Protein AF-A0A8J5VBB8-F1 (afdb_monomer_lite)

Radius of gyration: 22.81 Å; chains: 1; bounding box: 53×47×55 Å

Secondary structure (DSSP, 8-state):
--------------------S--TTSTT-TT----------S------------HHHHHHHHHHTT-HHHHHHHHHHHHHHTT-TTS----HHHHHHHHHHHHHHHHHHHHHH--

Foldseek 3Di:
DDDDDDDDDDDDPPVPDPPDDDPPPPVPPPPDDDDDDDDDDDDPPPPPPPVPPQLLVVLLVVQLVVLVVLVVVLVVQCVVCVPPPPPPRDSVVSVCVSVVSSCVRSVVCNVVVPD

pLDDT: mean 71.65, std 22.98, range [38.41, 97.44]

Sequence (115 aa):
MGASTGRRRMDTDDSRRPASALGDYLVSLRSVGIGIVLGSPADVVRMSDEEVSDPKALLEDRSKAKCVYQWYEYQKCVKRIEDDETGHKHCTGQYFDYWKCVDKNVAEKLFDSLK

Structure (mmCIF, N/CA/C/O backbone):
data_AF-A0A8J5VBB8-F1
#
_entry.id   AF-A0A8J5VBB8-F1
#
loop_
_atom_site.group_PDB
_atom_site.id
_atom_site.type_symbol
_atom_site.label_atom_id
_atom_site.label_alt_id
_atom_site.label_comp_id
_atom_site.label_asym_id
_atom_site.label_entity_id
_atom_site.label_seq_id
_atom_site.pdbx_PDB_ins_code
_atom_site.Cartn_x
_atom_site.Cartn_y
_atom_site.Cartn_z
_atom_site.occupancy
_atom_site.B_iso_or_equiv
_atom_site.auth_seq_id
_atom_site.auth_comp_id
_atom_site.auth_asym_id
_atom_site.auth_atom_id
_atom_site.pdbx_PDB_model_num
ATOM 1 N N . MET A 1 1 ? 13.797 28.998 10.435 1.00 38.44 1 MET A N 1
ATOM 2 C CA . MET A 1 1 ? 12.980 29.586 9.351 1.00 38.44 1 MET A CA 1
ATOM 3 C C . MET A 1 1 ? 12.510 28.433 8.480 1.00 38.44 1 MET A C 1
ATOM 5 O O . MET A 1 1 ? 13.307 27.878 7.739 1.00 38.44 1 MET A O 1
ATOM 9 N N . GLY A 1 2 ? 11.288 27.955 8.729 1.00 39.34 2 GLY A N 1
ATOM 10 C CA . GLY A 1 2 ? 10.745 26.734 8.129 1.00 39.34 2 GLY A CA 1
ATOM 11 C C . GLY A 1 2 ? 10.109 27.014 6.772 1.00 39.34 2 GLY A C 1
ATOM 12 O O . GLY A 1 2 ? 9.301 27.932 6.654 1.00 39.34 2 GLY A O 1
ATOM 13 N N . ALA A 1 3 ? 10.483 26.232 5.762 1.00 40.53 3 ALA A N 1
ATOM 14 C CA . ALA A 1 3 ? 9.898 26.305 4.432 1.00 40.53 3 ALA A CA 1
ATOM 15 C C . ALA A 1 3 ? 8.671 25.382 4.338 1.00 40.53 3 ALA A C 1
ATOM 17 O O . ALA A 1 3 ? 8.761 24.170 4.519 1.00 40.53 3 ALA A O 1
ATOM 18 N N . SER A 1 4 ? 7.533 26.034 4.100 1.00 43.31 4 SER A N 1
ATOM 19 C CA . SER A 1 4 ? 6.239 25.571 3.584 1.00 43.31 4 SER A CA 1
ATOM 20 C C . SER A 1 4 ? 6.103 24.094 3.189 1.00 43.31 4 SER A C 1
ATOM 22 O O . SER A 1 4 ? 6.598 23.644 2.156 1.00 43.31 4 SER A O 1
ATOM 24 N N . THR A 1 5 ? 5.287 23.381 3.961 1.00 46.38 5 THR A N 1
ATOM 25 C CA . THR A 1 5 ? 4.690 22.092 3.620 1.00 46.38 5 THR A CA 1
ATOM 26 C C . THR A 1 5 ? 3.684 22.246 2.475 1.00 46.38 5 THR A C 1
ATOM 28 O O . THR A 1 5 ? 2.670 22.934 2.589 1.00 46.38 5 THR A O 1
ATOM 31 N N . GLY A 1 6 ? 3.959 21.575 1.354 1.00 38.41 6 GLY A N 1
ATOM 32 C CA . GLY A 1 6 ? 3.011 21.398 0.258 1.00 38.41 6 GLY A CA 1
ATOM 33 C C . GLY A 1 6 ? 1.790 20.619 0.742 1.00 38.41 6 GLY A C 1
ATOM 34 O O . GLY A 1 6 ? 1.863 19.427 1.036 1.00 38.41 6 GLY A O 1
ATOM 35 N N . ARG A 1 7 ? 0.659 21.313 0.849 1.00 39.69 7 ARG A N 1
ATOM 36 C CA . ARG A 1 7 ? -0.633 20.765 1.257 1.00 39.69 7 ARG A CA 1
ATOM 37 C C . ARG A 1 7 ? -1.221 19.960 0.090 1.00 39.69 7 ARG A C 1
ATOM 39 O O . ARG A 1 7 ? -1.976 20.502 -0.710 1.00 39.69 7 ARG A O 1
ATOM 46 N N . ARG A 1 8 ? -0.878 18.674 -0.027 1.00 45.31 8 ARG A N 1
ATOM 47 C CA . ARG A 1 8 ? -1.629 17.751 -0.892 1.00 45.31 8 ARG A CA 1
ATOM 48 C C . ARG A 1 8 ? -2.896 17.323 -0.154 1.00 45.31 8 ARG A C 1
ATOM 50 O O . ARG A 1 8 ? -2.841 16.464 0.719 1.00 45.31 8 ARG A O 1
ATOM 57 N N . ARG A 1 9 ? -4.026 17.961 -0.485 1.00 47.69 9 ARG A N 1
ATOM 58 C CA . ARG A 1 9 ? -5.326 17.282 -0.400 1.00 47.69 9 ARG A CA 1
ATOM 59 C C . ARG A 1 9 ? -5.223 16.067 -1.313 1.00 47.69 9 ARG A C 1
ATOM 61 O O . ARG A 1 9 ? -4.834 16.237 -2.464 1.00 47.69 9 ARG A O 1
ATOM 68 N N . MET A 1 10 ? -5.539 14.884 -0.814 1.00 40.94 10 MET A N 1
ATOM 69 C CA . MET A 1 10 ? -6.023 13.836 -1.695 1.00 40.94 10 MET A CA 1
ATOM 70 C C . MET A 1 10 ? -6.993 12.979 -0.907 1.00 40.94 10 MET A C 1
ATOM 72 O O . MET A 1 10 ? -6.670 12.436 0.151 1.00 40.94 10 MET A O 1
ATOM 76 N N . ASP A 1 11 ? -8.201 13.032 -1.429 1.00 38.75 11 ASP A N 1
ATOM 77 C CA . ASP A 1 11 ? -9.451 12.557 -0.903 1.00 38.75 11 ASP A CA 1
ATOM 78 C C . ASP A 1 11 ? -9.513 11.030 -0.794 1.00 38.75 11 ASP A C 1
ATOM 80 O O . ASP A 1 11 ? -8.725 10.281 -1.366 1.00 38.75 11 ASP A O 1
ATOM 84 N N . THR A 1 12 ? -10.491 10.618 -0.002 1.00 44.91 12 THR A N 1
ATOM 85 C CA . THR A 1 12 ? -11.116 9.303 0.121 1.00 44.91 12 THR A CA 1
ATOM 86 C C . THR A 1 12 ? -11.110 8.461 -1.166 1.00 44.91 12 THR A C 1
ATOM 88 O O . THR A 1 12 ? -12.091 8.454 -1.904 1.00 44.91 12 THR A O 1
ATOM 91 N N . ASP A 1 13 ? -10.054 7.685 -1.405 1.00 39.69 13 ASP A N 1
ATOM 92 C CA . ASP A 1 13 ? -10.055 6.592 -2.392 1.00 39.69 13 ASP A CA 1
ATOM 93 C C . ASP A 1 13 ? -9.964 5.229 -1.680 1.00 39.69 13 ASP A C 1
ATOM 95 O O . ASP A 1 13 ? -9.128 4.379 -1.961 1.00 39.69 13 ASP A O 1
ATOM 99 N N . ASP A 1 14 ? -10.868 5.031 -0.714 1.00 44.44 14 ASP A N 1
ATOM 100 C CA . ASP A 1 14 ? -11.308 3.708 -0.237 1.00 44.44 14 ASP A CA 1
ATOM 101 C C . ASP A 1 14 ? -12.489 3.205 -1.102 1.00 44.44 14 ASP A C 1
ATOM 103 O O . ASP A 1 14 ? -13.414 2.539 -0.641 1.00 44.44 14 ASP A O 1
ATOM 107 N N . SER A 1 15 ? -12.523 3.605 -2.380 1.00 40.78 15 SER A N 1
ATOM 108 C CA . SER A 1 15 ? -13.571 3.203 -3.330 1.00 40.78 15 SER A CA 1
ATOM 109 C C . SER A 1 15 ? -13.120 2.111 -4.291 1.00 40.78 15 SER A C 1
ATOM 111 O O . SER A 1 15 ? -13.956 1.537 -4.986 1.00 40.78 15 SER A O 1
ATOM 113 N N . ARG A 1 16 ? -11.846 1.702 -4.272 1.00 44.66 16 ARG A N 1
ATOM 114 C CA . ARG A 1 16 ? -11.409 0.481 -4.960 1.00 44.66 16 ARG A CA 1
ATOM 115 C C . ARG A 1 16 ? -11.700 -0.762 -4.103 1.00 44.66 16 ARG A C 1
ATOM 117 O O . ARG A 1 16 ? -10.816 -1.560 -3.799 1.00 44.66 16 ARG A O 1
ATOM 124 N N . ARG A 1 17 ? -12.974 -0.926 -3.719 1.00 47.84 17 ARG A N 1
ATOM 125 C CA . ARG A 1 17 ? -13.520 -2.230 -3.322 1.00 47.84 17 ARG A CA 1
ATOM 126 C C . ARG A 1 17 ? -13.415 -3.166 -4.529 1.00 47.84 17 ARG A C 1
ATOM 128 O O . ARG A 1 17 ? -13.673 -2.721 -5.649 1.00 47.84 17 ARG A O 1
ATOM 135 N N . PRO A 1 18 ? -13.075 -4.449 -4.339 1.00 40.94 18 PRO A N 1
ATOM 136 C CA . PRO A 1 18 ? -13.223 -5.428 -5.402 1.00 40.94 18 PRO A CA 1
ATOM 137 C C . PRO A 1 18 ? -14.699 -5.464 -5.804 1.00 40.94 18 PRO A C 1
ATOM 139 O O . PRO A 1 18 ? -15.573 -5.633 -4.951 1.00 40.94 18 PRO A O 1
ATOM 142 N N . ALA A 1 19 ? -14.965 -5.251 -7.094 1.00 42.94 19 ALA A N 1
ATOM 143 C CA . ALA A 1 19 ? -16.274 -5.450 -7.685 1.00 42.94 19 ALA A CA 1
ATOM 144 C C . ALA A 1 19 ? -16.719 -6.881 -7.371 1.00 42.94 19 ALA A C 1
ATOM 146 O O . ALA A 1 19 ? -16.201 -7.849 -7.920 1.00 42.94 19 ALA A O 1
ATOM 147 N N . SER A 1 20 ? -17.608 -6.978 -6.386 1.00 46.66 20 SER A N 1
ATOM 148 C CA . SER A 1 20 ? -18.754 -7.873 -6.363 1.00 46.66 20 SER A CA 1
ATOM 149 C C . SER A 1 20 ? -18.669 -9.036 -7.360 1.00 46.66 20 SER A C 1
ATOM 151 O O . SER A 1 20 ? -19.115 -8.938 -8.503 1.00 46.66 20 SER A O 1
ATOM 153 N N . ALA A 1 21 ? -18.220 -10.183 -6.850 1.00 46.44 21 ALA A N 1
ATOM 154 C CA . ALA A 1 21 ? -19.017 -11.401 -6.962 1.00 46.44 21 ALA A CA 1
ATOM 155 C C . ALA A 1 21 ? -20.515 -11.043 -6.815 1.00 46.44 21 ALA A C 1
ATOM 157 O O . ALA A 1 21 ? -20.827 -10.189 -5.984 1.00 46.44 21 ALA A O 1
ATOM 158 N N . LEU A 1 22 ? -21.409 -11.701 -7.569 1.00 56.94 22 LEU A N 1
ATOM 159 C CA . LEU A 1 22 ? -22.878 -11.507 -7.639 1.00 56.94 22 LEU A CA 1
ATOM 160 C C . LEU A 1 22 ? -23.391 -10.732 -8.876 1.00 56.94 22 LEU A C 1
ATOM 162 O O . LEU A 1 22 ? -24.057 -9.706 -8.759 1.00 56.94 22 LEU A O 1
ATOM 166 N N . GLY A 1 23 ? -23.146 -11.274 -10.075 1.00 38.47 23 GLY A N 1
ATOM 167 C CA . GLY A 1 23 ? -23.838 -10.896 -11.322 1.00 38.47 23 GLY A CA 1
ATOM 168 C C . GLY A 1 23 ? -24.491 -12.077 -12.057 1.00 38.47 23 GLY A C 1
ATOM 169 O O . GLY A 1 23 ? -24.903 -11.941 -13.206 1.00 38.47 23 GLY A O 1
ATOM 170 N N . ASP A 1 24 ? -24.598 -13.230 -11.391 1.00 53.72 24 ASP A N 1
ATOM 171 C CA . ASP A 1 24 ? -25.102 -14.521 -11.884 1.00 53.72 24 ASP A CA 1
ATOM 172 C C . ASP A 1 24 ? -26.631 -14.572 -12.122 1.00 53.72 24 ASP A C 1
ATOM 174 O O . ASP A 1 24 ? -27.263 -15.600 -11.887 1.00 53.72 24 ASP A O 1
ATOM 178 N N . TYR A 1 25 ? -27.280 -13.489 -12.574 1.00 43.19 25 TYR A N 1
ATOM 179 C CA . TYR A 1 25 ? -28.755 -13.458 -12.657 1.00 43.19 25 TYR A CA 1
ATOM 180 C C . TYR A 1 25 ? -29.370 -12.848 -13.928 1.00 43.19 25 TYR A C 1
ATOM 182 O O . TYR A 1 25 ? -30.567 -12.576 -13.948 1.00 43.19 25 TYR A O 1
ATOM 190 N N . LEU A 1 26 ? -28.614 -12.666 -15.022 1.00 47.47 26 LEU A N 1
ATOM 191 C CA . LEU A 1 26 ? -29.187 -12.195 -16.303 1.00 47.47 26 LEU A CA 1
ATOM 192 C C . LEU A 1 26 ? -29.241 -13.249 -17.426 1.00 47.47 26 LEU A C 1
ATOM 194 O O . LEU A 1 26 ? -29.663 -12.947 -18.537 1.00 47.47 26 LEU A O 1
ATOM 198 N N . VAL A 1 27 ? -28.877 -14.504 -17.149 1.00 47.75 27 VAL A N 1
ATOM 199 C CA . VAL A 1 27 ? -28.961 -15.619 -18.123 1.00 47.75 27 VAL A CA 1
ATOM 200 C C . VAL A 1 27 ? -30.331 -16.335 -18.073 1.00 47.75 27 VAL A C 1
ATOM 202 O O . VAL A 1 27 ? -30.559 -17.306 -18.787 1.00 47.75 27 VAL A O 1
ATOM 205 N N . SER A 1 28 ? -31.293 -15.830 -17.286 1.00 46.81 28 SER A N 1
ATOM 206 C CA . SER A 1 28 ? -32.627 -16.440 -17.105 1.00 46.81 28 SER A CA 1
ATOM 207 C C . SER A 1 28 ? -33.757 -15.812 -17.949 1.00 46.81 28 SER A C 1
ATOM 209 O O . SER A 1 28 ? -34.883 -16.295 -17.942 1.00 46.81 28 SER A O 1
ATOM 211 N N . LEU A 1 29 ? -33.490 -14.763 -18.740 1.00 46.53 29 LEU A N 1
ATOM 212 C CA . LEU A 1 29 ? -34.497 -14.130 -19.621 1.00 46.53 29 LEU A CA 1
ATOM 213 C C . LEU A 1 29 ? -34.432 -14.604 -21.085 1.00 46.53 29 LEU A C 1
ATOM 215 O O . LEU A 1 29 ? -34.962 -13.957 -21.983 1.00 46.53 29 LEU A O 1
ATOM 219 N N . ARG A 1 30 ? -33.875 -15.799 -21.326 1.00 49.31 30 ARG A N 1
ATOM 220 C CA . ARG A 1 30 ? -33.930 -16.525 -22.612 1.00 49.31 30 ARG A CA 1
ATOM 221 C C . ARG A 1 30 ? -35.350 -16.955 -23.055 1.00 49.31 30 ARG A C 1
ATOM 223 O O . ARG A 1 30 ? -35.466 -17.702 -24.020 1.00 49.31 30 ARG A O 1
ATOM 230 N N . SER A 1 31 ? -36.423 -16.494 -22.405 1.00 50.19 31 SER A N 1
ATOM 231 C CA . SER A 1 31 ? -37.767 -17.087 -22.548 1.00 50.19 31 SER A CA 1
ATOM 232 C C . SER A 1 31 ? -38.870 -16.157 -23.068 1.00 50.19 31 SER A C 1
ATOM 234 O O . SER A 1 31 ? -40.003 -16.611 -23.195 1.00 50.19 31 SER A O 1
ATOM 236 N N . VAL A 1 32 ? -38.595 -14.892 -23.410 1.00 47.09 32 VAL A N 1
ATOM 237 C CA . VAL A 1 32 ? -39.609 -14.023 -24.045 1.00 47.09 32 VAL A CA 1
ATOM 238 C C . VAL A 1 32 ? -39.156 -13.658 -25.454 1.00 47.09 32 VAL A C 1
ATOM 240 O O . VAL A 1 32 ? -38.382 -12.730 -25.669 1.00 47.09 32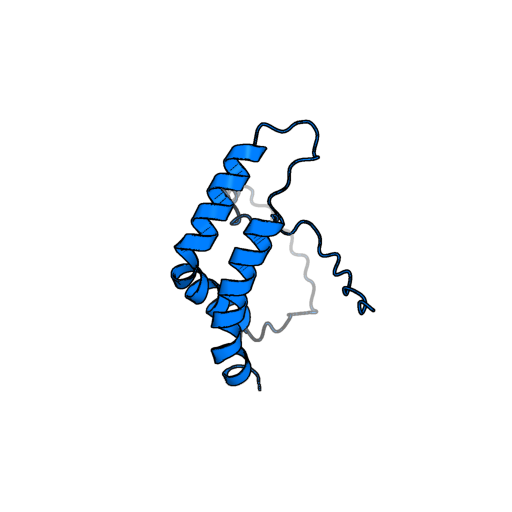 VAL A O 1
ATOM 243 N N . GLY A 1 33 ? -39.623 -14.444 -26.425 1.00 50.31 33 GLY A N 1
ATOM 244 C CA . GLY A 1 33 ? -39.422 -14.204 -27.849 1.00 50.31 33 GLY A CA 1
ATOM 245 C C . GLY A 1 33 ? -40.181 -12.969 -28.328 1.00 50.31 33 GLY A C 1
ATOM 246 O O . GLY A 1 33 ? -41.309 -13.078 -28.798 1.00 50.31 33 GLY A O 1
ATOM 247 N N . ILE A 1 34 ? -39.545 -11.802 -28.246 1.00 49.25 34 ILE A N 1
ATOM 248 C CA . ILE A 1 34 ? -39.956 -10.601 -28.977 1.00 49.25 34 ILE A CA 1
ATOM 249 C C . ILE A 1 34 ? -38.751 -10.145 -29.794 1.00 49.25 34 ILE A C 1
ATOM 251 O O . ILE A 1 34 ? -37.832 -9.502 -29.294 1.00 49.25 34 ILE A O 1
ATOM 255 N N . GLY A 1 35 ? -38.748 -10.529 -31.068 1.00 46.94 35 GLY A N 1
ATOM 256 C CA . GLY A 1 35 ? -37.872 -9.936 -32.064 1.00 46.94 35 GLY A CA 1
ATOM 257 C C . GLY A 1 35 ? -38.445 -8.595 -32.506 1.00 46.94 35 GLY A C 1
ATOM 258 O O . GLY A 1 35 ? -39.513 -8.557 -33.111 1.00 46.94 35 GLY A O 1
ATOM 259 N N . ILE A 1 36 ? -37.722 -7.508 -32.243 1.00 53.22 36 ILE A N 1
ATOM 260 C CA . ILE A 1 36 ? -37.839 -6.264 -33.006 1.00 53.22 36 ILE A CA 1
ATOM 261 C C . ILE A 1 36 ? -36.423 -5.841 -33.385 1.00 53.22 36 ILE A C 1
ATOM 263 O O . ILE A 1 36 ? -35.594 -5.493 -32.549 1.00 53.22 36 ILE A O 1
ATOM 267 N N . VAL A 1 37 ? -36.166 -5.926 -34.683 1.00 50.59 37 VAL A N 1
ATOM 268 C CA . VAL A 1 37 ? -35.015 -5.363 -35.381 1.00 50.59 37 VAL A CA 1
ATOM 269 C C . VAL A 1 37 ? -35.131 -3.838 -35.399 1.00 50.59 37 VAL A C 1
ATOM 271 O O . VAL A 1 37 ? -36.040 -3.298 -36.021 1.00 50.59 37 VAL A O 1
ATOM 274 N N . LEU A 1 38 ? -34.188 -3.140 -34.767 1.00 47.78 38 LEU A N 1
ATOM 275 C CA . LEU A 1 38 ? -33.871 -1.744 -35.070 1.00 47.78 38 LEU A CA 1
ATOM 276 C C . LEU A 1 38 ? -32.356 -1.651 -35.244 1.00 47.78 38 LEU A C 1
ATOM 278 O O . LEU A 1 38 ? -31.596 -1.825 -34.296 1.00 47.78 38 LEU A O 1
ATOM 282 N N . GLY A 1 39 ? -31.921 -1.458 -36.487 1.00 49.19 39 GLY A N 1
ATOM 283 C CA . GLY A 1 39 ? -30.518 -1.225 -36.798 1.00 49.19 39 GLY A CA 1
ATOM 284 C C . GLY A 1 39 ? -30.051 0.151 -36.323 1.00 49.19 39 GLY A C 1
ATOM 285 O O . GLY A 1 39 ? -30.807 1.118 -36.369 1.00 49.19 39 GLY A O 1
ATOM 286 N N . SER A 1 40 ? -28.772 0.236 -35.960 1.00 48.16 40 SER A N 1
ATOM 287 C CA . SER A 1 40 ? -27.986 1.464 -36.092 1.00 48.16 40 SER A CA 1
ATOM 288 C C . SER A 1 40 ? -26.672 1.133 -36.820 1.00 48.16 40 SER A C 1
ATOM 290 O O . SER A 1 40 ? -25.939 0.264 -36.342 1.00 48.16 40 SER A O 1
ATOM 292 N N . PRO A 1 41 ? -26.376 1.755 -37.980 1.00 57.69 41 PRO A N 1
ATOM 293 C CA . PRO A 1 41 ? -25.181 1.502 -38.782 1.00 57.69 41 PRO A CA 1
ATOM 294 C C . PRO A 1 41 ? -24.137 2.636 -38.676 1.00 57.69 41 PRO A C 1
ATOM 296 O O . PRO A 1 41 ? -23.799 3.248 -39.683 1.00 57.69 41 PRO A O 1
ATOM 299 N N . ALA A 1 42 ? -23.657 2.931 -37.466 1.00 51.16 42 ALA A N 1
ATOM 300 C CA . ALA A 1 42 ? -22.463 3.732 -37.124 1.00 51.16 42 ALA A CA 1
ATOM 301 C C . ALA A 1 42 ? -22.525 3.934 -35.597 1.00 51.16 42 ALA A C 1
ATOM 303 O O . ALA A 1 42 ? -23.550 4.376 -35.099 1.00 51.16 42 ALA A O 1
ATOM 304 N N . ASP A 1 43 ? -21.587 3.558 -34.743 1.00 45.34 43 ASP A N 1
ATOM 305 C CA . ASP A 1 43 ? -20.170 3.312 -34.899 1.00 45.34 43 ASP A CA 1
ATOM 306 C C . ASP A 1 43 ? -19.846 1.921 -34.355 1.00 45.34 43 ASP A C 1
ATOM 308 O O . ASP A 1 43 ? -20.015 1.632 -33.168 1.00 45.34 43 ASP A O 1
ATOM 312 N N . VAL A 1 44 ? -19.338 1.045 -35.218 1.00 51.38 44 VAL A N 1
ATOM 313 C CA . VAL A 1 44 ? -18.526 -0.075 -34.750 1.00 51.38 44 VAL A CA 1
ATOM 314 C C . VAL A 1 44 ? -17.291 0.580 -34.141 1.00 51.38 44 VAL A C 1
ATOM 316 O O . VAL A 1 44 ? -16.358 0.923 -34.866 1.00 51.38 44 VAL A O 1
ATOM 319 N N . VAL A 1 45 ? -17.306 0.844 -32.829 1.00 48.97 45 VAL A N 1
ATOM 320 C CA . VAL A 1 45 ? -16.090 1.193 -32.093 1.00 48.97 45 VAL A CA 1
ATOM 321 C C . VAL A 1 45 ? -15.125 0.064 -32.406 1.00 48.97 45 VAL A C 1
ATOM 323 O O . VAL A 1 45 ? -15.312 -1.068 -31.962 1.00 48.97 45 VAL A O 1
ATOM 326 N N . ARG A 1 46 ? -14.121 0.344 -33.240 1.00 50.78 46 ARG A N 1
ATOM 327 C CA . ARG A 1 46 ? -12.945 -0.506 -33.328 1.00 50.78 46 ARG A CA 1
ATOM 328 C C . ARG A 1 46 ? -12.302 -0.456 -31.950 1.00 50.78 46 ARG A C 1
ATOM 330 O O . ARG A 1 46 ? -11.441 0.384 -31.705 1.00 50.78 46 ARG A O 1
ATOM 337 N N . MET A 1 47 ? -12.719 -1.355 -31.062 1.00 43.03 47 MET A N 1
ATOM 338 C CA . MET A 1 47 ? -11.853 -1.809 -29.991 1.00 43.03 47 MET A CA 1
ATOM 339 C C . MET A 1 47 ? -10.689 -2.488 -30.700 1.00 43.03 47 MET A C 1
ATOM 341 O O . MET A 1 47 ? -10.771 -3.624 -31.158 1.00 43.03 47 MET A O 1
ATOM 345 N N . SER A 1 48 ? -9.623 -1.726 -30.921 1.00 41.53 48 SER A N 1
ATOM 346 C CA . SER A 1 48 ? -8.312 -2.341 -30.980 1.00 41.53 48 SER A CA 1
ATOM 347 C C . SER A 1 48 ? -8.092 -2.861 -29.560 1.00 41.53 48 SER A C 1
ATOM 349 O O . SER A 1 48 ? -7.715 -2.088 -28.688 1.00 41.53 48 SER A O 1
ATOM 351 N N . ASP A 1 49 ? -8.456 -4.123 -29.323 1.00 53.88 49 ASP A N 1
ATOM 352 C CA . ASP A 1 49 ? -8.249 -4.873 -28.074 1.00 53.88 49 ASP A CA 1
ATOM 353 C C . ASP A 1 49 ? -6.750 -5.157 -27.860 1.00 53.88 49 ASP A C 1
ATOM 355 O O . ASP A 1 49 ? -6.322 -6.290 -27.649 1.00 53.88 49 ASP A O 1
ATOM 359 N N . GLU A 1 50 ? -5.915 -4.122 -27.935 1.00 57.22 50 GLU A N 1
ATOM 360 C CA . GLU A 1 50 ? -4.637 -4.168 -27.243 1.00 57.22 50 GLU A CA 1
ATOM 361 C C . GLU A 1 50 ? -4.993 -3.823 -25.797 1.00 57.22 50 GLU A C 1
ATOM 363 O O . GLU A 1 50 ? -5.273 -2.666 -25.486 1.00 57.22 50 GLU A O 1
ATOM 368 N N . GLU A 1 51 ? -5.105 -4.826 -24.928 1.00 60.31 51 GLU A N 1
ATOM 369 C CA . GLU A 1 51 ? -5.273 -4.626 -23.490 1.00 60.31 51 GLU A CA 1
ATOM 370 C C . GLU A 1 51 ? -4.070 -3.813 -22.986 1.00 60.31 51 GLU A C 1
ATOM 372 O O . GLU A 1 51 ? -3.025 -4.359 -22.631 1.00 60.31 51 GLU A O 1
ATOM 377 N N . VAL A 1 52 ? -4.172 -2.480 -23.025 1.00 64.62 52 VAL A N 1
ATOM 378 C CA . VAL A 1 52 ? -3.153 -1.573 -22.494 1.00 64.62 52 VAL A CA 1
ATOM 379 C C . VAL A 1 52 ? -3.256 -1.652 -20.978 1.00 64.62 52 VAL A C 1
ATOM 381 O O . VAL A 1 52 ? -3.883 -0.823 -20.319 1.00 64.62 52 VAL A O 1
ATOM 384 N N . SER A 1 53 ? -2.679 -2.711 -20.421 1.00 72.56 53 SER A N 1
ATOM 385 C CA . SER A 1 53 ? -2.526 -2.864 -18.986 1.00 72.56 53 SER A CA 1
ATOM 386 C C . SER A 1 53 ? -1.597 -1.761 -18.492 1.00 72.56 53 SER A C 1
ATOM 388 O O . SER A 1 53 ? -0.427 -1.721 -18.872 1.00 72.56 53 SER A O 1
ATOM 390 N N . ASP A 1 54 ? -2.105 -0.884 -17.624 1.00 81.81 54 ASP A N 1
ATOM 391 C CA . ASP A 1 54 ? -1.307 0.152 -16.969 1.00 81.81 54 ASP A CA 1
ATOM 392 C C . ASP A 1 54 ? -0.110 -0.494 -16.237 1.00 81.81 54 ASP A C 1
ATOM 394 O O . ASP A 1 54 ? -0.311 -1.237 -15.263 1.00 81.81 54 ASP A O 1
ATOM 398 N N . PRO A 1 55 ? 1.142 -0.236 -16.669 1.00 86.38 55 PRO A N 1
ATOM 399 C CA . PRO A 1 55 ? 2.323 -0.817 -16.038 1.00 86.38 55 PRO A CA 1
ATOM 400 C C . PRO A 1 55 ? 2.429 -0.450 -14.557 1.00 86.38 55 PRO A C 1
ATOM 402 O O . PRO A 1 55 ? 2.976 -1.222 -13.765 1.00 86.38 55 PRO A O 1
ATOM 405 N N . LYS A 1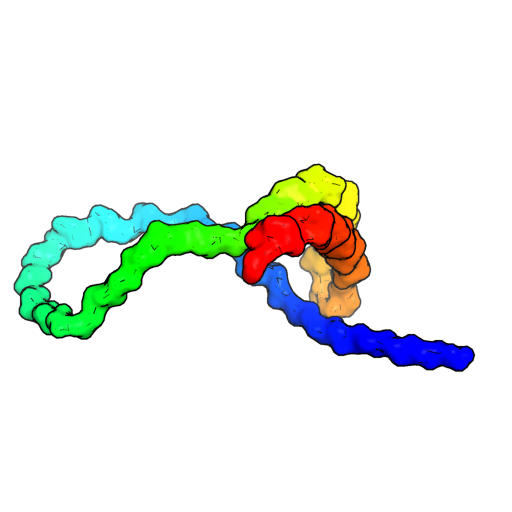 56 ? 1.878 0.705 -14.159 1.00 88.62 56 LYS A N 1
ATOM 406 C CA . LYS A 1 56 ? 1.864 1.144 -12.765 1.00 88.62 56 LYS A CA 1
ATOM 407 C C . LYS A 1 56 ? 1.004 0.229 -11.897 1.00 88.62 56 LYS A C 1
ATOM 409 O O . LYS A 1 56 ? 1.510 -0.262 -10.891 1.00 88.62 56 LYS A O 1
ATOM 414 N N . ALA A 1 57 ? -0.236 -0.052 -12.295 1.00 88.69 57 A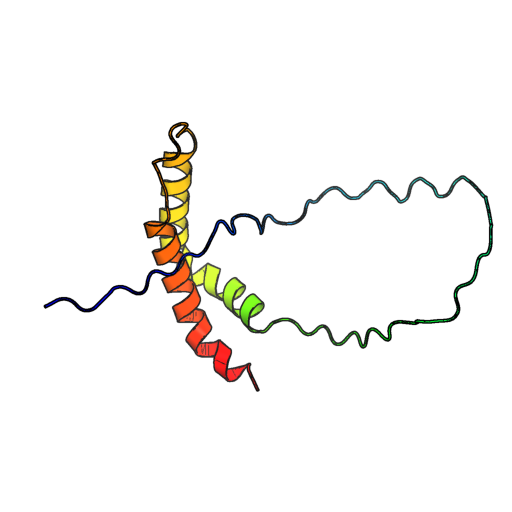LA A N 1
ATOM 415 C CA . ALA A 1 57 ? -1.139 -0.920 -11.535 1.00 88.69 57 ALA A CA 1
ATOM 416 C C . ALA A 1 57 ? -0.547 -2.325 -11.296 1.00 88.69 57 ALA A C 1
ATOM 418 O O . ALA A 1 57 ? -0.568 -2.833 -10.173 1.00 88.69 57 ALA A O 1
ATOM 419 N N . LEU A 1 58 ? 0.078 -2.920 -12.319 1.00 88.88 58 LEU A N 1
ATOM 420 C CA . LEU A 1 58 ? 0.740 -4.226 -12.196 1.00 88.88 58 LEU A CA 1
ATOM 421 C C . LEU A 1 58 ? 1.913 -4.209 -11.202 1.00 88.88 58 LEU A C 1
ATOM 423 O O . LEU A 1 58 ? 2.121 -5.158 -10.436 1.00 88.88 58 LEU A O 1
ATOM 427 N N . LEU A 1 59 ? 2.714 -3.141 -11.232 1.00 90.94 59 LEU A N 1
ATOM 428 C CA . LEU A 1 59 ? 3.855 -2.979 -10.334 1.00 90.94 59 LEU A CA 1
ATOM 429 C C . LEU A 1 59 ? 3.412 -2.685 -8.900 1.00 90.94 59 LEU A C 1
ATOM 431 O O . LEU A 1 59 ? 4.048 -3.181 -7.965 1.00 90.94 59 LEU A O 1
ATOM 435 N N . GLU A 1 60 ? 2.332 -1.925 -8.717 1.00 92.12 60 GLU A N 1
ATOM 436 C CA . GLU A 1 60 ? 1.718 -1.687 -7.411 1.00 92.12 60 GLU A CA 1
ATOM 437 C C . GLU A 1 60 ? 1.294 -3.009 -6.779 1.00 92.12 60 GLU A C 1
ATOM 439 O O . GLU A 1 60 ? 1.761 -3.320 -5.683 1.00 92.12 60 GLU A O 1
ATOM 444 N N . ASP A 1 61 ? 0.514 -3.834 -7.482 1.00 90.50 61 ASP A N 1
ATOM 445 C CA . ASP A 1 61 ? 0.018 -5.114 -6.958 1.00 90.50 61 ASP A CA 1
ATOM 446 C C . ASP A 1 61 ? 1.147 -6.063 -6.550 1.00 90.50 61 ASP A C 1
ATOM 448 O O . ASP A 1 61 ? 1.117 -6.652 -5.465 1.00 90.50 61 ASP A O 1
ATOM 452 N N . ARG A 1 62 ? 2.209 -6.139 -7.357 1.00 89.56 62 ARG A N 1
ATOM 453 C CA . ARG A 1 62 ? 3.406 -6.915 -7.006 1.00 89.56 62 ARG A CA 1
ATOM 454 C C . ARG A 1 62 ? 4.140 -6.342 -5.789 1.00 89.56 62 ARG A C 1
ATOM 456 O O . ARG A 1 62 ? 4.732 -7.091 -5.010 1.00 89.56 62 ARG A O 1
ATOM 463 N N . SER A 1 63 ? 4.123 -5.022 -5.621 1.00 92.75 63 SER A N 1
ATOM 464 C CA . SER A 1 63 ? 4.811 -4.322 -4.530 1.00 92.75 63 SER A CA 1
ATOM 465 C C . SER A 1 63 ? 4.071 -4.418 -3.196 1.00 92.75 63 SER A C 1
ATOM 467 O O . SER A 1 63 ? 4.721 -4.394 -2.148 1.00 92.75 63 SER A O 1
ATOM 469 N N . LYS A 1 64 ? 2.745 -4.624 -3.201 1.00 91.25 64 LYS A N 1
ATOM 470 C CA . LYS A 1 64 ? 1.944 -4.805 -1.973 1.00 91.25 64 LYS A CA 1
ATOM 471 C C . LYS A 1 64 ? 2.480 -5.939 -1.092 1.00 91.25 64 LYS A C 1
ATOM 473 O O . LYS A 1 64 ? 2.581 -5.769 0.121 1.00 91.25 64 LYS A O 1
ATOM 478 N N . ALA A 1 65 ? 2.917 -7.049 -1.696 1.00 92.81 65 ALA A N 1
ATOM 479 C CA . ALA A 1 65 ? 3.480 -8.201 -0.983 1.00 92.81 65 ALA A CA 1
ATOM 480 C C . ALA A 1 65 ? 4.797 -7.899 -0.236 1.00 92.81 65 ALA A C 1
ATOM 482 O O . ALA A 1 65 ? 5.152 -8.612 0.699 1.00 92.81 65 ALA A O 1
ATOM 483 N N . LYS A 1 66 ? 5.524 -6.837 -0.609 1.00 93.56 66 LYS A N 1
ATOM 484 C CA . LYS A 1 66 ? 6.761 -6.411 0.072 1.00 93.56 66 LYS A CA 1
ATOM 485 C C . LYS A 1 66 ? 6.502 -5.471 1.254 1.00 93.56 66 LYS A C 1
ATOM 487 O O . LYS A 1 66 ? 7.373 -5.301 2.099 1.00 93.56 66 LYS A O 1
ATOM 492 N N . CYS A 1 67 ? 5.313 -4.874 1.322 1.00 96.25 67 CYS A N 1
ATOM 493 C CA . CYS A 1 67 ? 4.943 -3.833 2.286 1.00 96.25 67 CYS A CA 1
ATOM 494 C C . CYS A 1 67 ? 3.927 -4.331 3.333 1.00 96.25 67 CYS A C 1
ATOM 496 O O . CYS A 1 67 ? 3.113 -3.563 3.850 1.00 96.25 67 CYS A O 1
ATOM 498 N N . VAL A 1 68 ? 3.959 -5.634 3.645 1.00 95.88 68 VAL A N 1
ATOM 499 C CA . VAL A 1 68 ? 2.978 -6.310 4.518 1.00 95.88 68 VAL A CA 1
ATOM 500 C C . VAL A 1 68 ? 3.010 -5.787 5.955 1.00 95.88 68 VAL A C 1
ATOM 502 O O . VAL A 1 68 ? 1.967 -5.706 6.598 1.00 95.88 68 VAL A O 1
ATOM 505 N N . TYR A 1 69 ? 4.178 -5.391 6.465 1.00 95.50 69 TYR A N 1
ATOM 506 C CA . TYR A 1 69 ? 4.288 -4.835 7.816 1.00 95.50 69 TYR A CA 1
ATOM 507 C C . TYR A 1 69 ? 3.492 -3.530 7.955 1.00 95.50 69 TYR A C 1
ATOM 509 O O . TYR A 1 69 ? 2.656 -3.397 8.847 1.00 95.50 69 TYR A O 1
ATOM 517 N N . GLN A 1 70 ? 3.694 -2.592 7.029 1.00 96.19 70 GLN A N 1
ATOM 518 C CA . GLN A 1 70 ? 2.975 -1.319 7.001 1.00 96.19 70 GLN A CA 1
ATOM 519 C C . GLN A 1 70 ? 1.476 -1.537 6.772 1.00 96.19 70 GLN A C 1
ATOM 521 O O . GLN A 1 70 ? 0.655 -0.872 7.400 1.00 96.19 70 GLN A O 1
ATOM 526 N N . TRP A 1 71 ? 1.119 -2.511 5.928 1.00 96.12 71 TRP A N 1
ATOM 527 C CA . TRP A 1 71 ? -0.271 -2.920 5.739 1.00 96.12 71 TRP A CA 1
ATOM 528 C C . TRP A 1 71 ? -0.915 -3.396 7.048 1.00 96.12 71 TRP A C 1
ATOM 530 O O . TRP A 1 71 ? -2.031 -2.994 7.369 1.00 96.12 71 TRP A O 1
ATOM 540 N N . TYR A 1 72 ? -0.205 -4.199 7.844 1.00 97.00 72 TYR A N 1
ATOM 541 C CA . TYR A 1 72 ? -0.710 -4.690 9.125 1.00 97.00 72 TYR A CA 1
ATOM 542 C C . TYR A 1 72 ? -0.930 -3.563 10.144 1.00 97.00 72 TYR A C 1
ATOM 544 O O . TYR A 1 72 ? -1.955 -3.541 10.827 1.00 97.00 72 TYR A O 1
ATOM 552 N N . GLU A 1 73 ? -0.020 -2.590 10.220 1.00 96.50 73 GLU A N 1
ATOM 553 C CA . GLU A 1 73 ? -0.187 -1.416 11.088 1.00 96.50 73 GLU A CA 1
ATOM 554 C C . GLU A 1 73 ? -1.367 -0.531 10.659 1.00 96.50 73 GLU A C 1
ATOM 556 O O . GLU A 1 73 ? -2.132 -0.057 11.505 1.00 96.50 73 GLU A O 1
ATOM 561 N N . TYR A 1 74 ? -1.576 -0.364 9.351 1.00 96.69 74 TYR A N 1
ATOM 562 C CA . TYR A 1 74 ? -2.764 0.311 8.831 1.00 96.69 74 TYR A CA 1
ATOM 563 C C . TYR A 1 74 ? -4.050 -0.443 9.203 1.00 96.69 74 TYR A C 1
ATOM 565 O O . TYR A 1 74 ? -4.968 0.161 9.755 1.00 96.69 74 TYR A O 1
ATOM 573 N N . GLN A 1 75 ? -4.092 -1.765 9.019 1.00 96.62 75 GLN A N 1
ATOM 574 C CA . GLN A 1 75 ? -5.245 -2.599 9.382 1.00 96.62 75 GLN A CA 1
ATOM 575 C C . GLN A 1 75 ? -5.580 -2.537 10.881 1.00 96.62 75 GLN A C 1
ATOM 577 O O . GLN A 1 75 ? -6.751 -2.455 11.254 1.00 96.62 75 GLN A O 1
ATOM 582 N N . LYS A 1 76 ? -4.572 -2.511 11.761 1.00 96.44 76 LYS A N 1
ATOM 583 C CA . LYS A 1 76 ? -4.786 -2.271 13.200 1.00 96.44 76 LYS A CA 1
ATOM 584 C C . LYS A 1 76 ? -5.414 -0.908 13.468 1.00 96.44 76 LYS A C 1
ATOM 586 O O . LYS A 1 76 ? -6.286 -0.797 14.327 1.00 96.44 76 LYS A O 1
ATOM 591 N N . CYS A 1 77 ? -4.958 0.127 12.763 1.00 96.19 77 CYS A N 1
ATOM 592 C CA . CYS A 1 77 ? -5.533 1.455 12.897 1.00 96.19 77 CYS A CA 1
ATOM 593 C C . CYS A 1 77 ? -6.998 1.475 12.448 1.00 96.19 77 CYS A C 1
ATOM 595 O O . CYS A 1 77 ? -7.819 2.026 13.176 1.00 96.19 77 CYS A O 1
ATOM 597 N N . VAL A 1 78 ? -7.330 0.837 11.318 1.00 95.69 78 VAL A N 1
ATOM 598 C CA . VAL A 1 78 ? -8.710 0.742 10.809 1.00 95.69 78 VAL A CA 1
ATOM 599 C C . VAL A 1 78 ? -9.631 0.125 11.861 1.00 95.69 78 VAL A C 1
ATOM 601 O O . VAL A 1 78 ? -10.622 0.745 12.229 1.00 95.69 78 VAL A O 1
ATOM 604 N N . LYS A 1 79 ? -9.242 -1.009 12.456 1.00 95.62 79 LYS A N 1
ATOM 605 C CA . LYS A 1 79 ? -10.016 -1.650 13.536 1.00 95.62 79 LYS A CA 1
ATOM 606 C C . LYS A 1 79 ? -10.201 -0.763 14.769 1.00 95.62 79 LYS A C 1
ATOM 608 O O . LYS A 1 79 ? -11.210 -0.846 15.450 1.00 95.62 79 LYS A O 1
ATOM 613 N N . ARG A 1 80 ? -9.228 0.098 15.085 1.00 92.94 80 ARG A N 1
ATOM 614 C CA . ARG A 1 80 ? -9.326 1.031 16.222 1.00 92.94 80 ARG A CA 1
ATOM 615 C C . ARG A 1 80 ? -10.339 2.152 15.976 1.00 92.94 80 ARG A C 1
ATOM 617 O O . ARG A 1 80 ? -10.848 2.719 16.941 1.00 92.94 80 ARG A O 1
ATOM 624 N N . ILE A 1 81 ? -10.551 2.532 14.718 1.00 94.12 81 ILE A N 1
ATOM 625 C CA . ILE A 1 81 ? -11.442 3.639 14.347 1.00 94.12 81 ILE A CA 1
ATOM 626 C C . ILE A 1 81 ? -12.806 3.165 13.837 1.00 94.12 81 ILE A C 1
ATOM 628 O O . ILE A 1 81 ? -13.640 4.008 13.542 1.00 94.12 81 ILE A O 1
ATOM 632 N N . GLU A 1 82 ? -13.030 1.852 13.742 1.00 91.56 82 GLU A N 1
ATOM 633 C CA . GLU A 1 82 ? -14.266 1.251 13.222 1.00 91.56 82 GLU A CA 1
ATOM 634 C C . GLU A 1 82 ? -15.510 1.711 14.001 1.00 91.56 82 GLU A C 1
ATOM 636 O O . GLU A 1 82 ? -16.508 2.077 13.390 1.00 91.56 82 GLU A O 1
ATOM 641 N N . ASP A 1 83 ? -15.400 1.818 15.328 1.00 88.50 83 ASP A N 1
ATOM 642 C CA . ASP A 1 83 ? -16.480 2.283 16.213 1.00 88.50 83 ASP A CA 1
ATOM 643 C C . ASP A 1 83 ? -16.441 3.807 16.487 1.00 88.50 83 ASP A C 1
ATOM 645 O O . ASP A 1 83 ? -17.040 4.294 17.449 1.00 88.50 83 ASP A O 1
ATOM 649 N N . ASP A 1 84 ? -15.674 4.595 15.722 1.00 89.31 84 ASP A N 1
ATOM 650 C CA . ASP A 1 84 ? -15.576 6.043 15.951 1.00 89.31 84 ASP A CA 1
ATOM 651 C C . ASP A 1 84 ? -16.698 6.835 15.264 1.00 89.31 84 ASP A C 1
ATOM 653 O O . ASP A 1 84 ? -16.608 7.182 14.091 1.00 89.31 84 ASP A O 1
ATOM 657 N N . GLU A 1 85 ? -17.721 7.221 16.026 1.00 86.31 85 GLU A N 1
ATOM 658 C CA . GLU A 1 85 ? -18.843 8.032 15.519 1.00 86.31 85 GLU A CA 1
ATOM 659 C C . GLU A 1 85 ? -18.512 9.532 15.387 1.00 86.31 85 GLU A C 1
ATOM 661 O O . GLU A 1 85 ? -19.226 10.282 14.723 1.00 86.31 85 GLU A O 1
ATOM 666 N N . THR A 1 86 ? -17.421 9.994 16.010 1.00 87.69 86 THR A N 1
ATOM 667 C CA . THR A 1 86 ? -17.041 11.420 16.014 1.00 87.69 86 THR A CA 1
ATOM 668 C C . THR A 1 86 ? -16.419 11.892 14.699 1.00 87.69 86 THR A C 1
ATOM 670 O O . THR A 1 86 ? -16.357 13.095 14.444 1.00 87.69 86 THR A O 1
ATOM 673 N N . GLY A 1 87 ? -15.920 10.963 13.873 1.00 83.56 87 GLY A N 1
ATOM 674 C CA . GLY A 1 87 ? -15.207 11.268 12.629 1.00 83.56 87 GLY A CA 1
ATOM 675 C C . GLY A 1 87 ? -13.870 11.994 12.833 1.00 83.56 87 GLY A C 1
ATOM 676 O O . GLY A 1 87 ? -13.284 12.493 11.871 1.00 83.56 87 GLY A O 1
ATOM 677 N N . HIS A 1 88 ? -13.380 12.088 14.073 1.00 88.94 88 HIS A N 1
ATOM 678 C CA . HIS A 1 88 ? -12.123 12.762 14.392 1.00 88.94 88 HIS A CA 1
ATOM 679 C C . HIS A 1 88 ? -10.922 11.818 14.347 1.00 88.94 88 HIS A C 1
ATOM 681 O O . HIS A 1 88 ? -9.796 12.279 14.135 1.00 88.94 88 HIS A O 1
ATOM 687 N N . LYS A 1 89 ? -11.117 10.507 14.537 1.00 91.88 89 LYS A N 1
ATOM 688 C CA . LYS A 1 89 ? -10.025 9.539 14.423 1.00 91.88 89 LYS A CA 1
ATOM 689 C C . LYS A 1 89 ? -9.784 9.191 12.955 1.00 91.88 89 LYS A C 1
ATOM 691 O O . LYS A 1 89 ? -10.706 8.928 12.195 1.00 91.88 89 LYS A O 1
ATOM 696 N N . HIS A 1 90 ? -8.515 9.147 12.555 1.00 93.12 90 HIS A N 1
ATOM 697 C CA . HIS A 1 90 ? -8.136 8.827 11.181 1.00 93.12 90 HIS A CA 1
ATOM 698 C C . HIS A 1 90 ? -6.802 8.079 11.103 1.00 93.12 90 HIS A C 1
ATOM 700 O O . HIS A 1 90 ? -5.894 8.293 11.910 1.00 93.12 90 HIS A O 1
ATOM 706 N N . CYS A 1 91 ? -6.657 7.246 10.073 1.00 95.50 91 CYS A N 1
ATOM 707 C CA . CYS A 1 91 ? -5.469 6.418 9.826 1.00 95.50 91 CYS A CA 1
ATOM 708 C C . CYS A 1 91 ? -4.544 6.970 8.735 1.00 95.50 91 CYS A C 1
ATOM 710 O O . CYS A 1 91 ? -3.720 6.237 8.195 1.00 95.50 91 CYS A O 1
ATOM 712 N N . THR A 1 92 ? -4.669 8.258 8.400 1.00 95.12 92 THR A N 1
ATOM 713 C CA . THR A 1 92 ? -3.912 8.912 7.317 1.00 95.12 92 THR A CA 1
ATOM 714 C C . THR A 1 92 ? -2.400 8.754 7.465 1.00 95.12 92 THR A C 1
ATOM 716 O O . THR A 1 92 ? -1.721 8.525 6.472 1.00 95.12 92 THR A O 1
ATOM 719 N N . GLY A 1 93 ? -1.868 8.796 8.691 1.00 95.31 93 GLY A N 1
ATOM 720 C CA . GLY A 1 93 ? -0.445 8.547 8.946 1.00 95.31 93 GLY A CA 1
ATOM 721 C C . GLY A 1 93 ? -0.009 7.144 8.513 1.00 95.31 93 GLY A C 1
ATOM 722 O O . GLY A 1 93 ? 0.878 7.007 7.676 1.00 95.31 93 GLY A O 1
ATOM 723 N N . GLN A 1 94 ? -0.693 6.108 9.009 1.00 95.00 94 GLN A N 1
ATOM 724 C CA . GLN A 1 94 ? -0.383 4.714 8.664 1.00 95.00 94 GLN A CA 1
ATOM 725 C C . GLN A 1 94 ? -0.623 4.426 7.176 1.00 95.00 94 GLN A C 1
ATOM 727 O O . GLN A 1 94 ? 0.132 3.681 6.555 1.00 95.00 94 GLN A O 1
ATOM 732 N N . TYR A 1 95 ? -1.650 5.048 6.593 1.00 96.00 95 TYR A N 1
ATOM 733 C CA . TYR A 1 95 ? -1.930 4.977 5.163 1.00 96.00 95 TYR A CA 1
ATOM 734 C C . TYR A 1 95 ? -0.768 5.543 4.337 1.00 96.00 95 TYR A C 1
ATOM 736 O O . TYR A 1 95 ? -0.301 4.892 3.402 1.00 96.00 95 TYR A O 1
ATOM 744 N N . PHE A 1 96 ? -0.243 6.715 4.709 1.00 97.44 96 PHE A N 1
ATOM 745 C CA . PHE A 1 96 ? 0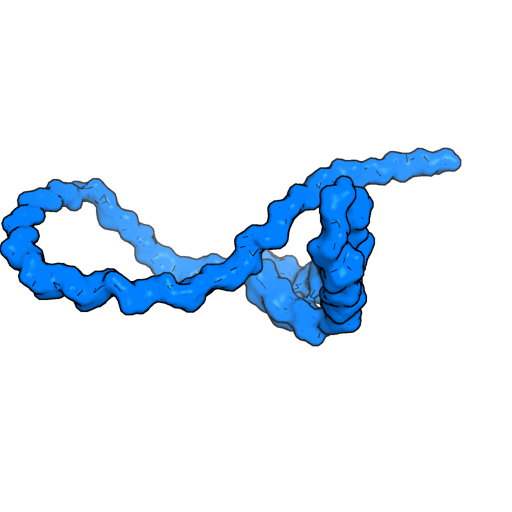.916 7.296 4.032 1.00 97.44 96 PHE A CA 1
ATOM 746 C C . PHE A 1 96 ? 2.181 6.458 4.205 1.00 97.44 96 PHE A C 1
ATOM 748 O O . PHE A 1 96 ? 2.954 6.356 3.256 1.00 97.44 96 PHE A O 1
ATOM 755 N N . ASP A 1 97 ? 2.389 5.821 5.357 1.00 96.25 97 ASP A N 1
ATOM 756 C CA . ASP A 1 97 ? 3.533 4.925 5.558 1.00 96.25 97 ASP A CA 1
ATOM 757 C C . ASP A 1 97 ? 3.461 3.679 4.660 1.00 96.25 97 ASP A C 1
ATOM 759 O O . ASP A 1 97 ? 4.472 3.273 4.075 1.00 96.25 97 ASP A O 1
ATOM 763 N N . TYR A 1 98 ? 2.267 3.098 4.497 1.00 97.00 98 TYR A N 1
ATOM 764 C CA . TYR A 1 98 ? 2.030 1.988 3.572 1.00 97.00 98 TYR A CA 1
ATOM 765 C C . TYR A 1 98 ? 2.281 2.395 2.117 1.00 97.00 98 TYR A C 1
ATOM 767 O O . TYR A 1 98 ? 3.100 1.771 1.436 1.00 97.00 98 TYR A O 1
ATOM 775 N N . TRP A 1 99 ? 1.656 3.479 1.658 1.00 96.12 99 TRP A N 1
ATOM 776 C CA . TRP A 1 99 ? 1.816 3.945 0.280 1.00 96.12 99 TRP A CA 1
ATOM 777 C C . TRP A 1 99 ? 3.227 4.418 -0.027 1.00 96.12 99 TRP A C 1
ATOM 779 O O . TRP A 1 99 ? 3.745 4.123 -1.095 1.00 96.12 99 TRP A O 1
ATOM 789 N N . LYS A 1 100 ? 3.923 5.028 0.935 1.00 96.56 100 LYS A N 1
ATOM 790 C CA . LYS A 1 100 ? 5.342 5.362 0.786 1.00 96.56 100 LYS A CA 1
ATOM 791 C C . LYS A 1 100 ? 6.202 4.122 0.537 1.00 96.56 100 LYS A C 1
ATOM 793 O O . LYS A 1 100 ? 7.164 4.196 -0.226 1.00 96.56 100 LYS A O 1
ATOM 798 N N . CYS A 1 101 ? 5.886 2.991 1.171 1.00 96.44 101 CYS A N 1
ATOM 799 C CA . CYS A 1 101 ? 6.566 1.729 0.890 1.00 96.44 101 CYS A CA 1
ATOM 800 C C . CYS A 1 101 ? 6.247 1.227 -0.525 1.00 96.44 101 CYS A C 1
ATOM 802 O O . CYS A 1 101 ? 7.172 0.875 -1.261 1.00 96.44 101 CYS A O 1
ATOM 804 N N . VAL A 1 102 ? 4.971 1.221 -0.920 1.00 95.94 102 VAL A N 1
ATOM 805 C CA . VAL A 1 102 ? 4.540 0.772 -2.256 1.00 95.94 102 VAL A CA 1
ATOM 806 C C . VAL A 1 102 ? 5.177 1.637 -3.345 1.00 95.94 102 VAL A C 1
ATOM 808 O O . VAL A 1 102 ? 5.888 1.107 -4.197 1.00 95.94 102 VAL A O 1
ATOM 811 N N . ASP A 1 103 ? 5.038 2.959 -3.253 1.00 94.62 103 ASP A N 1
ATOM 812 C CA . ASP A 1 103 ? 5.575 3.929 -4.212 1.00 94.62 103 ASP A CA 1
ATOM 813 C C . ASP A 1 103 ? 7.091 3.806 -4.365 1.00 94.62 103 ASP A C 1
ATOM 815 O O . ASP A 1 103 ? 7.609 3.853 -5.481 1.00 94.62 103 ASP A O 1
ATOM 819 N N . LYS A 1 104 ? 7.817 3.589 -3.259 1.00 94.56 104 LYS A N 1
ATOM 820 C CA . LYS A 1 104 ? 9.268 3.373 -3.301 1.00 94.56 104 LYS A CA 1
ATOM 821 C C . LYS A 1 104 ? 9.637 2.150 -4.146 1.00 94.56 104 LYS A C 1
ATOM 823 O O . LYS A 1 104 ? 10.600 2.216 -4.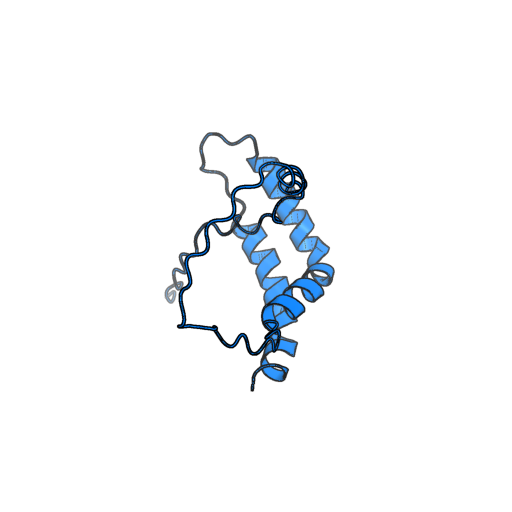899 1.00 94.56 104 LYS A O 1
ATOM 828 N N . ASN A 1 105 ? 8.888 1.052 -4.027 1.00 92.25 105 ASN A N 1
ATOM 829 C CA . ASN A 1 105 ? 9.139 -0.171 -4.796 1.00 92.25 105 ASN A CA 1
ATOM 830 C C . ASN A 1 105 ? 8.721 -0.030 -6.268 1.00 92.25 105 ASN A C 1
ATOM 832 O O . ASN A 1 105 ? 9.381 -0.579 -7.149 1.00 92.25 105 ASN A O 1
ATOM 836 N N . VAL A 1 106 ? 7.635 0.697 -6.540 1.00 94.75 106 VAL A N 1
ATOM 837 C CA . VAL A 1 106 ? 7.130 0.923 -7.901 1.00 94.75 106 VAL A CA 1
ATOM 838 C C . VAL A 1 106 ? 8.055 1.855 -8.683 1.00 94.75 106 VAL A C 1
ATOM 840 O O . VAL A 1 106 ? 8.345 1.588 -9.849 1.00 94.75 106 VAL A O 1
A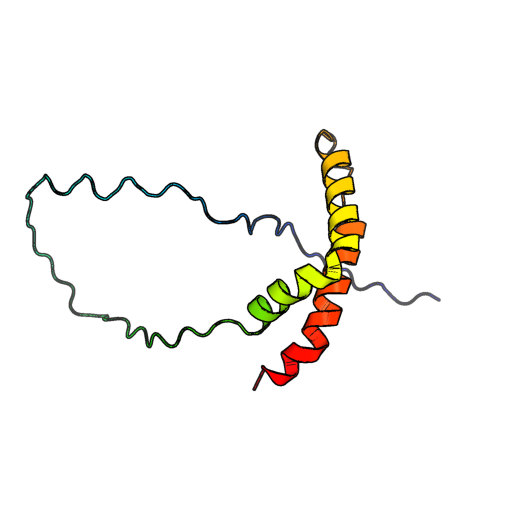TOM 843 N N . ALA A 1 107 ? 8.578 2.906 -8.045 1.00 92.94 107 ALA A N 1
ATOM 844 C CA . ALA A 1 107 ? 9.448 3.896 -8.683 1.00 92.94 107 ALA A CA 1
ATOM 845 C C . ALA A 1 107 ? 10.707 3.286 -9.326 1.00 92.94 107 ALA A C 1
ATOM 847 O O . ALA A 1 107 ? 11.174 3.794 -10.341 1.00 92.94 107 ALA A O 1
ATOM 848 N N . GLU A 1 108 ? 11.224 2.178 -8.785 1.00 89.31 108 GLU A N 1
ATOM 849 C CA . GLU A 1 108 ? 12.397 1.473 -9.324 1.00 89.31 108 GLU A CA 1
ATOM 850 C C . GLU A 1 108 ? 12.151 0.790 -10.679 1.00 89.31 108 GLU A C 1
ATOM 852 O O . GLU A 1 108 ? 13.113 0.411 -11.343 1.00 89.31 108 GLU A O 1
ATOM 857 N N . LYS A 1 109 ? 10.889 0.552 -11.058 1.00 88.31 109 LYS A N 1
ATOM 858 C CA . LYS A 1 109 ? 10.516 -0.245 -12.246 1.00 88.31 109 LYS A CA 1
ATOM 859 C C . LYS A 1 109 ? 9.551 0.460 -13.184 1.00 88.31 109 LYS A C 1
ATOM 861 O O . LYS A 1 109 ? 9.436 0.084 -14.350 1.00 88.31 109 LYS A O 1
ATOM 866 N N . LEU A 1 110 ? 8.858 1.475 -12.682 1.00 90.25 110 LEU A N 1
ATOM 867 C CA . LEU A 1 110 ? 7.838 2.182 -13.436 1.00 90.25 110 LEU A CA 1
ATOM 868 C C . LEU A 1 110 ? 8.438 2.922 -14.634 1.00 90.25 110 LEU A C 1
ATOM 870 O O . LEU A 1 110 ? 7.923 2.795 -15.738 1.00 90.25 110 LEU A O 1
ATOM 874 N N . PHE A 1 111 ? 9.551 3.633 -14.442 1.00 89.19 111 PHE A N 1
ATOM 875 C CA . PHE A 1 111 ? 10.184 4.396 -15.522 1.00 89.19 111 PHE A CA 1
ATOM 876 C C . PHE A 1 111 ? 10.845 3.519 -16.592 1.00 89.19 111 PHE A C 1
ATOM 878 O O . PHE A 1 111 ? 10.953 3.961 -17.727 1.00 89.19 111 PHE A O 1
ATOM 885 N N . ASP A 1 112 ? 11.201 2.271 -16.274 1.00 89.06 112 ASP A N 1
ATOM 886 C CA . ASP A 1 112 ? 11.679 1.304 -17.274 1.00 89.06 112 ASP A CA 1
ATOM 887 C C . ASP A 1 112 ? 10.546 0.841 -18.209 1.00 89.06 112 ASP A C 1
ATOM 889 O O . ASP A 1 112 ? 10.793 0.405 -19.333 1.00 89.06 112 ASP A O 1
ATOM 893 N N . SER A 1 113 ? 9.299 0.904 -17.729 1.00 83.69 113 SER A N 1
ATOM 894 C CA . SER A 1 113 ? 8.106 0.425 -18.441 1.00 83.69 113 SER A CA 1
ATOM 895 C C . SER A 1 113 ? 7.364 1.539 -19.189 1.00 83.69 113 SER A C 1
ATOM 897 O O . SER A 1 113 ? 6.466 1.254 -19.978 1.00 83.69 113 SER A O 1
ATOM 899 N N . LEU A 1 114 ? 7.717 2.802 -18.934 1.00 85.44 114 LEU A N 1
ATOM 900 C CA . LEU A 1 114 ? 7.155 3.979 -19.593 1.00 85.44 114 LEU A CA 1
ATOM 901 C C . LEU A 1 114 ? 8.067 4.380 -20.762 1.00 85.44 114 LEU A C 1
ATOM 903 O O . LEU A 1 114 ? 9.282 4.459 -20.595 1.00 85.44 114 LEU A O 1
ATOM 907 N N . LYS A 1 115 ? 7.486 4.606 -21.945 1.00 76.88 115 LYS A N 1
ATOM 908 C CA . LYS A 1 115 ? 8.203 4.945 -23.183 1.00 76.88 115 LYS A CA 1
ATOM 909 C C . LYS A 1 115 ? 7.966 6.393 -23.591 1.00 76.88 115 LYS A C 1
ATOM 911 O O . LYS A 1 115 ? 6.830 6.871 -23.384 1.00 76.88 115 LYS A O 1
#

Organism: Zizania palustris (NCBI:txid103762)

InterPro domains:
  IPR003422 Cytochrome b-c1 complex, subunit 6 [PTHR15336] (46-115)
  IPR023184 Ubiquinol-cytochrome C reductase hinge domain [PF02320] (54-115)